Protein 1KDJ (pdb70)

Radius of gyration: 12.79 Å; Cα contacts (8 Å, |Δi|>4): 230; chains: 1; bounding box: 24×37×25 Å

Foldseek 3Di:
DEKEQAEQVGDGAIVVQEEEEEAFDKYKYFYYHADWWFKAWDQDPPDDPVQVVLRRVQGDDLVDTAGVVNGIGIHGGRDADKIKMATVVCVVVVHIGIYGYD

Secondary structure (DSSP, 8-state):
-EEEES-TT----EESSEEEE-TT--EEEEE-SSS-B--EEPPPTT--HHHHHHHHHTS--TT--BBTTB-EEEE---S-EEEEEE-STTGGGT-EEEEEE-

Nearest PDB structures (foldseek):
  1kdj-assembly1_A  TM=1.010E+00  e=2.725E-22  Adiantum capillus-veneris
  2bzc-assembly1_A  TM=1.005E+00  e=6.738E-21  Dryopteris crassirhizoma
  2cj3-assembly2_B  TM=8.350E-01  e=5.207E-10  Nostoc sp. PCC 7120 = FACHB-418
  3bqv-assembly1_A  TM=8.428E-01  e=2.589E-09  Leptolyngbya laminosa
  4r0o-assembly4_D  TM=8.215E-01  e=2.167E-09  Leptolyngbya laminosa

CATH classification: 2.60.40.420

Structure (mmCIF, N/CA/C/O backbone):
data_1KDJ
#
_entry.id   1KDJ
#
_cell.length_a   73.118
_cell.length_b   73.118
_cell.length_c   31.095
_cell.angle_alpha   90.00
_cell.angle_beta   90.00
_cell.angle_gamma   120.00
#
_symmetry.space_group_name_H-M   'P 61'
#
loop_
_entity.id
_entity.type
_entity.pdbx_description
1 polymer PLASTOCYANIN
2 non-polymer 'COPPER (II) ION'
3 water water
#
loop_
_atom_site.group_PDB
_atom_site.id
_atom_site.type_symbol
_atom_site.label_atom_id
_atom_site.label_alt_id
_atom_site.label_comp_id
_atom_site.label_asym_id
_atom_site.label_entity_id
_atom_site.label_seq_id
_atom_site.pdbx_PDB_ins_code
_atom_site.Cartn_x
_atom_site.Cartn_y
_atom_site.Cartn_z
_atom_site.occupancy
_atom_site.B_iso_or_equiv
_atom_site.auth_seq_id
_atom_site.auth_comp_id
_atom_site.auth_asym_id
_atom_site.auth_atom_id
_atom_site.pdbx_PDB_model_num
ATOM 1 N N . ALA A 1 1 ? 40.456 34.340 6.845 1.00 16.28 1 ALA A N 1
ATOM 2 C CA . ALA A 1 1 ? 40.968 35.254 5.847 1.00 13.29 1 ALA A CA 1
ATOM 3 C C . ALA A 1 1 ? 40.165 36.503 6.125 1.00 16.40 1 ALA A C 1
ATOM 4 O O . ALA A 1 1 ? 39.121 36.414 6.769 1.00 15.82 1 ALA A O 1
ATOM 6 N N . LYS A 1 2 ? 40.576 37.680 5.692 1.00 17.94 2 LYS A N 1
ATOM 7 C CA . L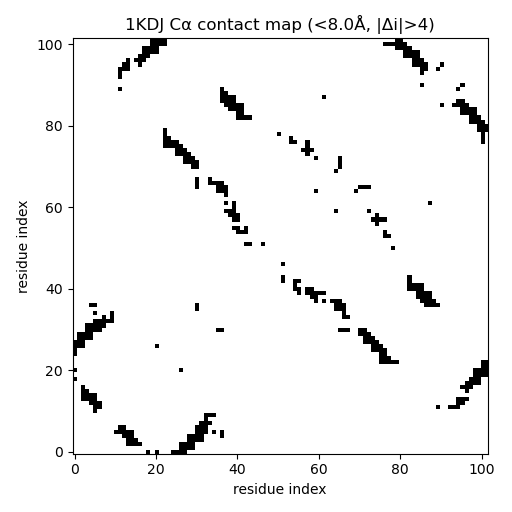YS A 1 2 ? 39.898 38.928 6.023 1.00 17.49 2 LYS A CA 1
ATOM 8 C C . LYS A 1 2 ? 39.696 39.588 4.691 1.00 17.20 2 LYS A C 1
ATOM 9 O O . LYS A 1 2 ? 40.608 39.581 3.850 1.00 17.55 2 LYS A O 1
ATOM 15 N N . VAL A 1 3 ? 38.518 40.158 4.423 1.00 15.88 3 VAL A N 1
ATOM 16 C CA . VAL A 1 3 ? 38.292 40.848 3.154 1.00 15.07 3 VAL A CA 1
ATOM 17 C C . VAL A 1 3 ? 37.698 42.165 3.595 1.00 15.22 3 VAL A C 1
ATOM 18 O O . VAL A 1 3 ? 36.905 42.205 4.540 1.00 15.33 3 VAL A O 1
ATOM 22 N N . GLU A 1 4 ? 38.207 43.242 3.001 1.00 15.75 4 GLU A N 1
ATOM 23 C CA . GLU A 1 4 ? 37.662 44.565 3.238 1.00 14.18 4 GLU A CA 1
ATOM 24 C C . GLU A 1 4 ? 36.634 44.831 2.149 1.00 10.47 4 GLU A C 1
ATOM 25 O O . GLU A 1 4 ? 36.828 44.572 0.956 1.00 11.60 4 GLU A O 1
ATOM 31 N N . VAL A 1 5 ? 35.503 45.377 2.563 1.00 12.77 5 VAL A N 1
ATOM 32 C CA . VAL A 1 5 ? 34.394 45.605 1.661 1.00 12.48 5 VAL A CA 1
ATOM 33 C C . VAL A 1 5 ? 34.301 47.133 1.512 1.00 12.84 5 VAL A C 1
ATOM 34 O O . VAL A 1 5 ? 33.960 47.794 2.500 1.00 13.68 5 VAL A O 1
ATOM 38 N N . GLY A 1 6 ? 34.598 47.630 0.330 1.00 13.17 6 GLY A N 1
ATOM 39 C CA . GLY A 1 6 ? 34.543 49.067 0.072 1.00 15.20 6 GLY A CA 1
ATOM 40 C C . GLY A 1 6 ? 35.781 49.754 0.636 1.00 15.88 6 GLY A C 1
ATOM 41 O O . GLY A 1 6 ? 36.688 49.138 1.223 1.00 15.63 6 GLY A O 1
ATOM 42 N N . ASP A 1 7 ? 35.818 51.070 0.479 1.00 16.25 7 ASP A N 1
ATOM 43 C CA . ASP A 1 7 ? 36.905 51.867 1.046 1.00 17.56 7 ASP A CA 1
ATOM 44 C C . ASP A 1 7 ? 36.364 53.234 1.502 1.00 19.91 7 ASP A C 1
ATOM 45 O O . ASP A 1 7 ? 35.180 53.539 1.328 1.00 17.18 7 ASP A O 1
ATOM 50 N N . GLU A 1 8 ? 37.224 54.094 2.043 1.00 21.74 8 GLU A N 1
ATOM 51 C CA . GLU A 1 8 ? 36.879 55.437 2.484 1.00 25.57 8 GLU A CA 1
ATOM 52 C C . GLU 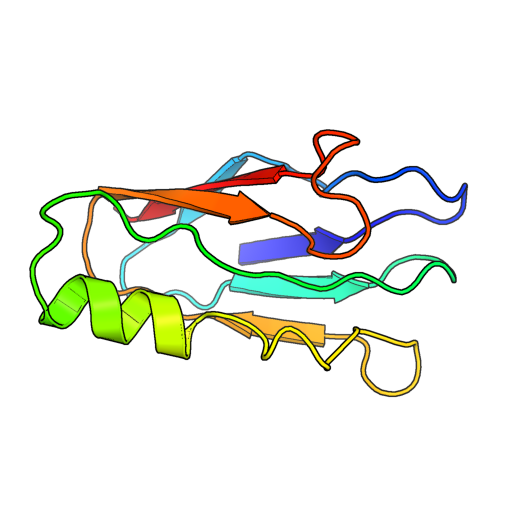A 1 8 ? 36.478 56.364 1.355 1.00 25.32 8 GLU A C 1
ATOM 53 O O . GLU A 1 8 ? 35.744 57.317 1.602 1.00 29.32 8 GLU A O 1
ATOM 59 N N . VAL A 1 9 ? 36.935 56.133 0.140 1.00 24.17 9 VAL A N 1
ATOM 60 C CA . VAL A 1 9 ? 36.624 56.933 -1.021 1.00 25.60 9 VAL A CA 1
ATOM 61 C C . VAL A 1 9 ? 35.304 56.511 -1.670 1.00 26.73 9 VAL A C 1
ATOM 62 O O . VAL A 1 9 ? 34.872 57.161 -2.613 1.00 29.65 9 VAL A O 1
ATOM 66 N N . GLY A 1 10 ? 34.593 55.448 -1.278 1.00 25.24 10 GLY A N 1
ATOM 67 C CA . GLY A 1 10 ? 33.328 55.073 -1.934 1.00 23.30 10 GLY A CA 1
ATOM 68 C C . GLY A 1 10 ? 33.405 54.259 -3.233 1.00 21.78 10 GLY A C 1
ATOM 69 O O . GLY A 1 10 ? 32.475 54.229 -4.055 1.00 21.24 10 GLY A O 1
ATOM 70 N N . ASN A 1 11 ? 34.529 53.581 -3.489 1.00 19.64 11 ASN A N 1
ATOM 71 C CA . ASN A 1 11 ? 34.649 52.703 -4.644 1.00 18.20 11 ASN A CA 1
ATOM 72 C C . ASN A 1 11 ? 33.869 51.414 -4.405 1.00 14.50 11 ASN A C 1
ATOM 73 O O . ASN A 1 11 ? 33.754 50.968 -3.270 1.00 15.05 11 ASN A O 1
ATOM 78 N N . PHE A 1 12 ? 33.344 50.786 -5.425 1.00 14.36 12 PHE A N 1
ATOM 79 C CA . PHE A 1 12 ? 32.554 49.577 -5.236 1.00 14.08 12 PHE A CA 1
ATOM 80 C C . PHE A 1 12 ? 33.484 48.368 -5.499 1.00 13.08 12 PHE A C 1
ATOM 81 O O . PHE A 1 12 ? 33.457 47.742 -6.573 1.00 13.19 12 PHE A O 1
ATOM 89 N N . LYS A 1 13 ? 34.309 48.028 -4.514 1.00 14.39 13 LYS A N 1
ATOM 90 C CA . LYS A 1 13 ? 35.318 46.992 -4.686 1.00 14.15 13 LYS A CA 1
ATOM 91 C C . LYS A 1 13 ? 35.492 46.224 -3.407 1.00 10.94 13 LYS A C 1
ATOM 92 O O . LYS A 1 13 ? 35.363 46.725 -2.290 1.00 10.49 13 LYS A O 1
ATOM 98 N N . PHE A 1 14 ? 35.852 44.953 -3.589 1.00 12.17 14 PHE A N 1
ATOM 99 C CA . PHE A 1 14 ? 36.281 44.107 -2.481 1.00 11.35 14 PHE A CA 1
ATOM 100 C C . PHE A 1 14 ? 37.834 44.149 -2.512 1.00 8.11 14 PHE A C 1
ATOM 101 O O . PHE A 1 14 ? 38.429 44.144 -3.586 1.00 10.31 14 PHE A O 1
ATOM 109 N N . TYR A 1 15 ? 38.429 44.166 -1.344 1.00 10.01 15 TYR A N 1
ATOM 110 C CA . TYR A 1 15 ? 39.869 44.243 -1.154 1.00 11.18 15 TYR A CA 1
ATOM 111 C C . TYR A 1 15 ? 40.373 43.107 -0.266 1.00 7.83 15 TYR A C 1
ATOM 112 O O . TYR A 1 15 ? 40.179 43.182 0.958 1.00 9.10 15 TYR A O 1
ATOM 121 N N . PRO A 1 16 ? 41.055 42.049 -0.754 1.00 8.67 16 PRO A N 1
ATOM 122 C CA . PRO A 1 16 ? 41.263 41.732 -2.153 1.00 10.37 16 PRO A CA 1
ATOM 123 C C . PRO A 1 16 ? 40.018 41.142 -2.809 1.00 11.54 16 PRO A C 1
ATOM 124 O O . PRO A 1 16 ? 39.091 40.748 -2.097 1.00 14.78 16 PRO A O 1
ATOM 128 N N . ASP A 1 17 ? 39.976 41.023 -4.131 1.00 15.05 17 ASP A N 1
ATOM 129 C CA . ASP A 1 17 ? 38.785 40.443 -4.761 1.00 17.41 17 ASP A CA 1
ATOM 130 C C . ASP A 1 17 ? 38.955 38.974 -5.149 1.00 16.75 17 ASP A C 1
ATOM 131 O O . ASP A 1 17 ? 38.145 38.468 -5.913 1.00 15.50 17 ASP A O 1
ATOM 136 N N . SER A 1 18 ? 40.052 38.336 -4.720 1.00 17.02 18 SER A N 1
ATOM 137 C CA . SER A 1 18 ? 40.331 36.907 -4.936 1.00 18.84 18 SER A CA 1
ATOM 138 C C . SER A 1 18 ? 41.013 36.441 -3.674 1.00 18.79 18 SER A C 1
ATOM 139 O O . SER A 1 18 ? 41.996 37.076 -3.256 1.00 18.44 18 SER A O 1
ATOM 142 N N . ILE A 1 19 ? 40.467 35.431 -2.988 1.00 16.77 19 ILE A N 1
ATOM 143 C CA . ILE A 1 19 ? 40.986 34.981 -1.710 1.00 18.48 19 ILE A CA 1
ATOM 144 C C . ILE A 1 19 ? 41.032 33.467 -1.828 1.00 19.50 19 ILE A C 1
ATOM 145 O O . ILE A 1 19 ? 40.177 32.906 -2.522 1.00 18.43 19 ILE A O 1
ATOM 150 N N . THR A 1 20 ? 42.032 32.820 -1.231 1.00 18.04 20 THR A N 1
ATOM 151 C CA . THR A 1 20 ? 42.110 31.373 -1.217 1.00 18.49 20 THR A CA 1
ATOM 152 C C . THR A 1 20 ? 42.131 30.983 0.234 1.00 17.21 20 THR A C 1
ATOM 153 O O . THR A 1 20 ? 42.879 31.581 1.014 1.00 18.95 20 THR A O 1
ATOM 157 N N . VAL A 1 21 ? 41.319 30.012 0.654 1.00 15.97 21 VAL A N 1
ATOM 158 C CA . VAL A 1 21 ? 41.226 29.639 2.053 1.00 15.91 21 VAL A CA 1
ATOM 159 C C . VAL A 1 21 ? 41.223 28.130 2.106 1.00 17.23 21 VAL A C 1
ATOM 160 O O . VAL A 1 21 ? 41.040 27.473 1.085 1.00 16.74 21 VAL A O 1
ATOM 164 N N . SER A 1 22 ? 41.463 27.637 3.305 1.00 21.28 22 SER A N 1
ATOM 165 C CA . SER A 1 22 ? 41.374 26.220 3.641 1.00 24.55 22 SER A CA 1
ATOM 166 C C . SER A 1 22 ? 39.916 25.862 3.971 1.00 24.82 22 SER A C 1
ATOM 167 O O . SER A 1 22 ? 39.149 26.717 4.446 1.00 24.75 22 SER A O 1
ATOM 170 N N . ALA A 1 23 ? 39.481 24.626 3.721 1.00 24.68 23 ALA A N 1
ATOM 171 C CA . ALA A 1 23 ? 38.153 24.166 4.132 1.00 24.42 23 ALA A CA 1
ATOM 172 C C . ALA A 1 23 ? 37.752 24.533 5.557 1.00 23.18 23 ALA A C 1
ATOM 17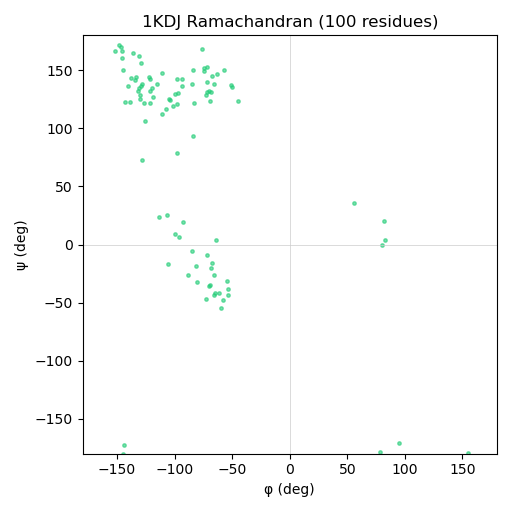3 O O . ALA A 1 23 ? 38.488 24.299 6.514 1.00 23.14 23 ALA A O 1
ATOM 175 N N . GLY A 1 24 ? 36.620 25.225 5.734 1.00 25.45 24 GLY A N 1
ATOM 176 C CA . GLY A 1 24 ? 36.174 25.572 7.084 1.00 24.68 24 GLY A CA 1
ATOM 177 C C . GLY A 1 24 ? 36.890 26.793 7.686 1.00 25.29 24 GLY A C 1
ATOM 178 O O . GLY A 1 24 ? 36.586 27.188 8.819 1.00 24.80 24 GLY A O 1
ATOM 179 N N . GLU A 1 25 ? 37.839 27.436 6.977 1.00 24.90 25 GLU A N 1
ATOM 180 C CA . GLU A 1 25 ? 38.431 28.677 7.481 1.00 23.83 25 GLU A CA 1
ATOM 181 C C . GLU A 1 25 ? 37.376 29.778 7.328 1.00 21.17 25 GLU A C 1
ATOM 182 O O . GLU A 1 25 ? 36.770 29.923 6.277 1.00 21.98 25 GLU A O 1
ATOM 188 N N . ALA A 1 26 ? 37.073 30.535 8.353 1.00 21.15 26 ALA A N 1
ATOM 189 C CA . ALA A 1 26 ? 36.176 31.668 8.221 1.00 21.08 26 ALA A CA 1
ATOM 190 C C . ALA A 1 26 ? 36.747 32.806 7.331 1.00 21.41 26 ALA A C 1
ATOM 191 O O . ALA A 1 26 ? 37.957 33.120 7.266 1.00 20.36 26 ALA A O 1
ATOM 193 N N . VAL A 1 27 ? 35.900 33.377 6.484 1.00 20.93 27 VAL A N 1
ATOM 194 C CA . VAL A 1 27 ? 36.249 34.556 5.714 1.00 21.49 27 VAL A CA 1
ATOM 195 C C . VAL A 1 27 ? 35.443 35.661 6.400 1.00 21.57 27 VAL A C 1
ATOM 196 O O . VAL A 1 27 ? 34.216 35.562 6.495 1.00 21.35 27 VAL A O 1
ATOM 200 N N . GLU A 1 28 ? 36.116 36.651 6.990 1.00 20.16 28 GLU A N 1
ATOM 201 C CA . GLU A 1 28 ? 35.441 37.740 7.662 1.00 21.00 28 GLU A CA 1
ATOM 202 C C . GLU A 1 28 ? 35.464 38.928 6.715 1.00 19.31 28 GLU A C 1
ATOM 203 O O . GLU A 1 28 ? 36.534 39.367 6.282 1.00 18.83 28 GLU A O 1
ATOM 209 N N . PHE A 1 29 ? 34.297 39.411 6.317 1.00 17.55 29 PHE A N 1
ATOM 210 C CA . PHE A 1 29 ? 34.158 40.572 5.448 1.00 16.57 29 PHE A CA 1
ATOM 211 C C . PHE A 1 29 ? 33.902 41.751 6.382 1.00 16.73 29 PHE A C 1
ATOM 212 O O . PHE A 1 29 ? 33.102 41.644 7.305 1.00 15.12 29 PHE A O 1
ATOM 220 N N . THR A 1 30 ? 34.627 42.858 6.248 1.00 18.19 30 THR A N 1
ATOM 221 C CA . THR A 1 30 ? 34.494 44.003 7.133 1.00 19.54 30 THR A CA 1
ATOM 222 C C . THR A 1 30 ? 34.331 45.232 6.272 1.00 17.61 30 THR A C 1
ATOM 223 O O . THR A 1 30 ? 35.065 45.461 5.307 1.00 16.66 30 THR A O 1
ATOM 227 N N . LEU A 1 31 ? 33.294 45.990 6.596 1.00 18.31 31 LEU A N 1
ATOM 228 C CA . LEU A 1 31 ? 32.960 47.202 5.874 1.00 17.82 31 LEU A CA 1
ATOM 229 C C . LEU A 1 31 ? 34.004 48.298 6.137 1.00 18.22 31 LEU A C 1
ATOM 230 O O . LEU A 1 31 ? 34.366 48.530 7.293 1.00 20.16 31 LEU A O 1
ATOM 235 N N . VAL A 1 32 ? 34.489 48.952 5.093 1.00 18.35 32 VAL A N 1
ATOM 236 C CA . VAL A 1 32 ? 35.326 50.131 5.266 1.00 19.49 32 VAL A CA 1
ATOM 237 C C . VAL A 1 32 ? 34.563 51.281 4.574 1.00 19.28 32 VA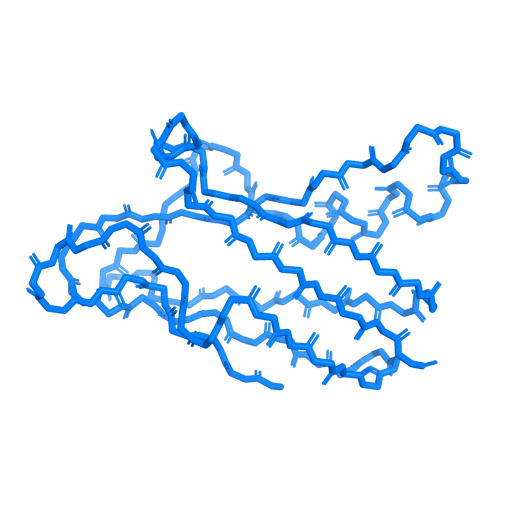L A C 1
ATOM 238 O O . VAL A 1 32 ? 34.086 51.134 3.445 1.00 17.02 32 VAL A O 1
ATOM 242 N N . GLY A 1 33 ? 34.463 52.455 5.200 1.00 21.05 33 GLY A N 1
ATOM 243 C CA . GLY A 1 33 ? 33.804 53.580 4.571 1.00 22.79 33 GLY A CA 1
ATOM 244 C C . GLY A 1 33 ? 32.344 53.675 4.993 1.00 23.90 33 GLY A C 1
ATOM 245 O O . GLY A 1 33 ? 31.900 53.008 5.928 1.00 24.74 33 GLY A O 1
ATOM 246 N N . GLU A 1 34 ? 31.615 54.553 4.316 1.00 25.56 34 GLU A N 1
ATOM 247 C CA . GLU A 1 34 ? 30.229 54.762 4.643 1.00 27.72 34 GLU A CA 1
ATOM 248 C C . GLU A 1 34 ? 29.215 54.182 3.675 1.00 26.37 34 GLU A C 1
ATOM 249 O O . GLU A 1 34 ? 28.040 54.095 4.034 1.00 29.62 34 GLU A O 1
ATOM 255 N N . THR A 1 35 ? 29.578 53.812 2.449 1.00 23.15 35 THR A N 1
ATOM 256 C CA . THR A 1 35 ? 28.646 53.159 1.549 1.00 20.71 35 THR A CA 1
ATOM 257 C C . THR A 1 35 ? 28.342 51.732 2.092 1.00 21.41 35 THR A C 1
ATOM 258 O O . THR A 1 35 ? 29.285 50.972 2.349 1.00 20.41 35 THR A O 1
ATOM 262 N N . GLY A 1 36 ? 27.076 51.361 2.336 1.00 18.34 36 GLY A N 1
ATOM 263 C CA . GLY A 1 36 ? 26.700 50.031 2.780 1.00 15.81 36 GLY A CA 1
ATOM 264 C C . GLY A 1 36 ? 26.871 49.090 1.614 1.00 11.70 36 GLY A C 1
ATOM 265 O O . GLY A 1 36 ? 26.825 49.407 0.411 1.00 12.11 36 GLY A O 1
ATOM 266 N N . HIS A 1 37 ? 27.126 47.825 1.932 1.00 13.01 37 HIS A N 1
ATOM 267 C CA . HIS A 1 37 ? 27.387 46.803 0.915 1.00 12.42 37 HIS A CA 1
ATOM 268 C C . HIS A 1 37 ? 26.939 45.479 1.496 1.00 10.03 37 HIS A C 1
ATOM 269 O O . HIS A 1 37 ? 26.745 45.392 2.703 1.00 10.63 37 HIS A O 1
ATOM 276 N N . ASN A 1 38 ? 26.820 44.438 0.697 1.00 13.36 38 ASN A N 1
ATOM 277 C CA . ASN A 1 38 ? 26.634 43.123 1.329 1.00 14.01 38 ASN A CA 1
ATOM 278 C C . ASN A 1 38 ? 27.372 4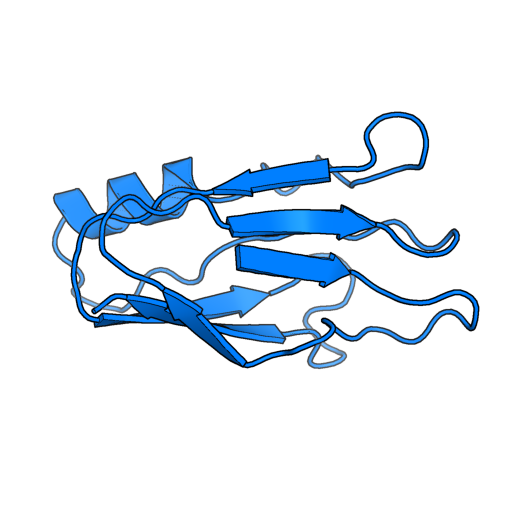2.058 0.510 1.00 13.09 38 ASN A C 1
ATOM 279 O O . ASN A 1 38 ? 28.083 42.392 -0.450 1.00 13.13 38 ASN A O 1
ATOM 284 N N . ILE A 1 39 ? 27.198 40.775 0.850 1.00 13.47 39 ILE A N 1
ATOM 285 C CA . ILE A 1 39 ? 27.919 39.697 0.173 1.00 13.64 39 ILE A CA 1
ATOM 286 C C . ILE A 1 39 ? 26.921 38.565 -0.026 1.00 11.45 39 ILE A C 1
ATOM 287 O O . ILE A 1 39 ? 26.404 38.067 0.973 1.00 12.04 39 ILE A O 1
ATOM 292 N N . VAL A 1 40 ? 26.746 38.190 -1.264 1.00 12.24 40 VAL A N 1
ATOM 293 C CA . VAL A 1 40 ? 25.881 37.093 -1.657 1.00 15.47 40 VAL A CA 1
ATOM 294 C C . VAL A 1 40 ? 26.675 36.226 -2.613 1.00 14.27 40 VAL A C 1
ATOM 295 O O . VAL A 1 40 ? 27.240 36.718 -3.591 1.00 14.93 40 VAL A O 1
ATOM 299 N N . PHE A 1 41 ? 26.653 34.902 -2.373 1.00 16.57 41 PHE A N 1
ATOM 300 C CA . PHE A 1 41 ? 27.329 33.953 -3.242 1.00 14.86 41 PHE A CA 1
ATOM 301 C C . PHE A 1 41 ? 26.484 33.547 -4.411 1.00 16.60 41 PHE A C 1
ATOM 302 O O . PHE A 1 41 ? 25.288 33.356 -4.246 1.00 18.17 41 PHE A O 1
ATOM 310 N N . ASP A 1 42 ? 27.061 33.450 -5.592 1.00 18.11 42 ASP A N 1
ATOM 311 C CA . ASP A 1 42 ? 26.429 32.870 -6.760 1.00 22.81 42 ASP A CA 1
ATOM 312 C C . ASP A 1 42 ? 26.345 31.356 -6.575 1.00 24.27 42 ASP A C 1
ATOM 313 O O . ASP A 1 42 ? 27.300 30.742 -6.088 1.00 23.20 42 ASP A O 1
ATOM 318 N N . ILE A 1 43 ? 25.266 30.687 -6.959 1.00 25.19 43 ILE A N 1
ATOM 319 C CA . ILE A 1 43 ? 25.191 29.231 -6.797 1.00 27.05 43 ILE A CA 1
ATOM 320 C C . ILE A 1 43 ? 25.561 28.671 -8.159 1.00 27.80 43 ILE A C 1
ATOM 321 O O . ILE A 1 43 ? 24.882 29.032 -9.117 1.00 27.53 43 ILE A O 1
ATOM 326 N N . PRO A 1 44 ? 26.602 27.848 -8.358 1.00 29.24 44 PRO A N 1
ATOM 327 C CA . PRO A 1 44 ? 26.963 27.328 -9.663 1.00 31.65 44 PRO A CA 1
ATOM 328 C C . PRO A 1 44 ? 25.831 26.452 -10.205 1.00 34.09 44 PRO A C 1
ATOM 329 O O . PRO A 1 44 ? 25.088 25.778 -9.473 1.00 33.60 44 PRO A O 1
ATOM 333 N N . ALA A 1 45 ? 25.665 26.476 -11.521 1.00 36.99 45 ALA A N 1
ATOM 334 C CA . ALA A 1 45 ? 24.598 25.693 -12.117 1.00 39.50 45 ALA A CA 1
ATOM 335 C C . ALA A 1 45 ? 25.027 24.231 -12.020 1.00 39.65 45 ALA A C 1
ATOM 336 O O . ALA A 1 45 ? 26.182 23.823 -12.226 1.00 40.09 45 ALA A O 1
ATOM 338 N N . GLY A 1 46 ? 24.068 23.470 -11.524 1.00 39.09 46 GLY A N 1
ATOM 339 C CA . GLY A 1 46 ? 24.264 22.037 -11.384 1.00 38.15 46 GLY A CA 1
ATOM 340 C C . GLY A 1 46 ? 25.009 21.673 -10.116 1.00 36.88 46 GLY A C 1
ATOM 341 O O . GLY A 1 46 ? 25.333 20.499 -9.923 1.00 37.32 46 GLY A O 1
ATOM 342 N N . ALA A 1 47 ? 25.311 22.665 -9.266 1.00 34.86 47 ALA A N 1
ATOM 343 C CA . ALA A 1 47 ? 25.884 22.424 -7.963 1.00 31.88 47 ALA A CA 1
ATOM 344 C C . ALA A 1 47 ? 25.035 21.384 -7.238 1.00 31.06 47 ALA A C 1
ATOM 345 O O . ALA A 1 47 ? 23.805 21.443 -7.332 1.00 31.46 47 ALA A O 1
ATOM 347 N N . PRO A 1 48 ? 25.586 20.392 -6.537 1.00 30.12 48 PRO A N 1
ATOM 348 C CA . PRO A 1 48 ? 24.849 19.598 -5.587 1.00 29.15 48 PRO A CA 1
ATOM 349 C C . PRO A 1 48 ? 24.212 20.460 -4.520 1.00 28.76 48 PRO A C 1
ATOM 350 O O . PRO A 1 48 ? 24.730 21.497 -4.081 1.00 28.35 48 PRO A O 1
ATOM 354 N N . GLY A 1 49 ? 23.098 19.921 -4.053 1.00 27.18 49 GLY A N 1
ATOM 355 C CA . GLY A 1 49 ? 22.306 20.495 -3.003 1.00 24.95 49 GLY A CA 1
ATOM 356 C C . GLY A 1 49 ? 23.116 20.762 -1.764 1.00 23.52 49 GLY A C 1
ATOM 357 O O . GLY A 1 49 ? 22.805 21.748 -1.100 1.00 24.42 49 GLY A O 1
ATOM 358 N N . THR A 1 50 ? 24.163 20.012 -1.391 1.00 23.00 50 THR A N 1
ATOM 359 C CA . THR A 1 50 ? 24.910 20.342 -0.169 1.00 22.95 50 THR A CA 1
ATOM 360 C C . THR A 1 50 ? 25.720 21.644 -0.340 1.00 20.63 50 THR A C 1
ATOM 361 O O . THR A 1 50 ? 25.807 22.466 0.573 1.00 20.46 50 THR A O 1
ATOM 365 N N . VAL A 1 51 ? 26.238 21.857 -1.553 1.00 21.26 51 VAL A N 1
ATOM 366 C CA . VAL A 1 51 ? 27.016 23.048 -1.894 1.00 21.32 51 VAL A CA 1
ATOM 367 C C . VAL A 1 51 ? 26.059 24.235 -1.996 1.00 20.85 51 VAL A C 1
ATOM 368 O O . VAL A 1 51 ? 26.363 25.281 -1.406 1.00 18.65 51 VAL A O 1
ATOM 372 N N . ALA A 1 52 ? 24.915 24.072 -2.700 1.00 19.77 52 ALA A N 1
ATOM 373 C CA . ALA A 1 52 ? 23.901 25.112 -2.777 1.00 19.32 52 ALA A CA 1
ATOM 374 C C . ALA A 1 52 ? 23.493 25.553 -1.387 1.00 19.64 52 ALA A C 1
ATOM 375 O 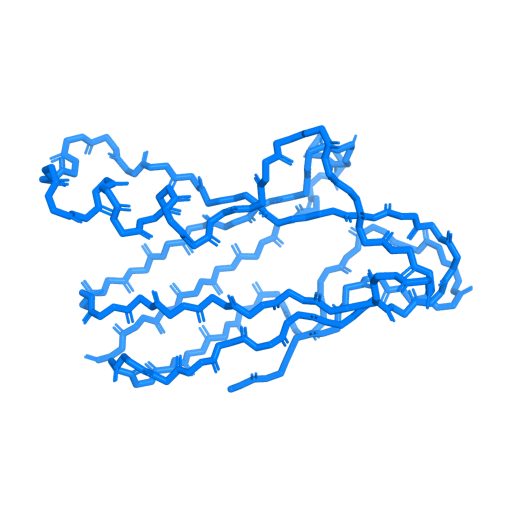O . ALA A 1 52 ? 23.432 26.766 -1.119 1.00 19.41 52 ALA A O 1
ATOM 377 N N . SER A 1 53 ? 23.291 24.618 -0.439 1.00 18.54 53 SER A N 1
ATOM 378 C CA . SER A 1 53 ? 22.930 25.023 0.902 1.00 18.57 53 SER A CA 1
ATOM 379 C C . SER A 1 53 ? 24.053 25.713 1.629 1.00 18.43 53 SER A C 1
ATOM 380 O O . SER A 1 53 ? 23.800 26.652 2.388 1.00 16.88 53 SER A O 1
ATOM 383 N N . GLU A 1 54 ? 25.301 25.301 1.403 1.00 17.42 54 GLU A N 1
ATOM 384 C CA . GLU A 1 54 ? 26.407 25.959 2.085 1.00 16.99 54 GLU A CA 1
ATOM 385 C C . GLU A 1 54 ? 26.557 27.396 1.650 1.00 12.57 54 GLU A C 1
ATOM 386 O O . GLU A 1 54 ? 26.796 28.257 2.479 1.00 14.54 54 GLU A O 1
ATOM 392 N N . LEU A 1 55 ? 26.456 27.603 0.348 1.00 12.62 55 LEU A N 1
ATOM 393 C CA . LEU A 1 55 ? 26.600 28.915 -0.256 1.00 13.04 55 LEU A CA 1
ATOM 394 C C . LEU A 1 55 ? 25.471 29.846 0.188 1.00 16.52 55 LEU A C 1
ATOM 395 O O . LEU A 1 55 ? 25.732 31.013 0.552 1.00 14.30 55 LEU A O 1
ATOM 400 N N . LYS A 1 56 ? 24.216 29.347 0.257 1.00 16.41 56 LYS A N 1
ATOM 401 C CA . LYS A 1 56 ? 23.108 30.157 0.794 1.00 17.89 56 LYS A CA 1
ATOM 402 C C . LYS A 1 56 ? 23.372 30.531 2.245 1.00 17.96 56 LYS A C 1
ATOM 403 O O . LYS A 1 56 ? 23.183 31.690 2.629 1.00 19.30 56 LYS A O 1
ATOM 409 N N . ALA A 1 57 ? 23.880 29.609 3.071 1.00 16.17 57 ALA A N 1
ATOM 410 C CA . ALA A 1 57 ? 24.196 29.904 4.454 1.00 15.52 57 ALA A CA 1
ATOM 411 C C . ALA A 1 57 ? 25.369 30.872 4.597 1.00 15.32 57 ALA A C 1
ATOM 412 O O . ALA A 1 57 ? 25.555 31.505 5.623 1.00 16.83 57 ALA A O 1
ATOM 414 N N . ALA A 1 58 ? 26.162 30.976 3.557 1.00 16.71 58 ALA A N 1
ATOM 415 C CA . ALA A 1 58 ? 27.326 31.839 3.577 1.00 18.61 58 ALA A CA 1
ATOM 416 C C . ALA A 1 58 ? 26.971 33.180 2.933 1.00 20.20 58 ALA A C 1
ATOM 417 O O . ALA A 1 58 ? 27.867 33.996 2.687 1.00 18.49 58 ALA A O 1
ATOM 419 N N . SER A 1 59 ? 25.695 33.419 2.593 1.00 19.45 59 SER A N 1
ATOM 420 C CA . SER A 1 59 ? 25.313 34.648 1.950 1.00 17.76 59 SER A CA 1
ATOM 421 C C . SER A 1 59 ? 24.492 35.493 2.880 1.00 19.32 59 SER A C 1
ATOM 422 O O . SER A 1 59 ? 23.819 35.024 3.797 1.00 18.07 59 SER A O 1
ATOM 425 N N . MET A 1 60 ? 24.647 36.806 2.728 1.00 21.38 60 MET A N 1
ATOM 426 C CA . MET A 1 60 ? 23.789 37.745 3.437 1.00 23.77 60 MET A CA 1
ATOM 427 C C . MET A 1 60 ? 22.436 37.723 2.749 1.00 25.55 60 MET A C 1
ATOM 428 O O . MET A 1 60 ? 22.263 37.478 1.556 1.00 25.71 60 MET A O 1
ATOM 433 N N . ASP A 1 61 ? 21.450 38.021 3.559 1.00 30.56 61 ASP A N 1
ATOM 434 C CA . ASP A 1 61 ? 20.090 38.097 3.091 1.00 36.48 61 ASP A CA 1
ATOM 435 C C . ASP A 1 61 ? 20.087 39.320 2.181 1.00 37.56 61 ASP A C 1
ATOM 436 O O . ASP A 1 61 ? 20.604 40.345 2.630 1.00 37.19 61 ASP A O 1
ATOM 441 N N . GLU A 1 62 ? 19.585 39.377 0.951 1.00 38.59 62 GLU A N 1
ATOM 442 C CA . GLU A 1 62 ? 19.700 40.622 0.194 1.00 40.22 62 GLU A CA 1
ATOM 443 C C . GLU A 1 62 ? 18.941 41.818 0.785 1.00 39.53 62 GLU A C 1
ATOM 444 O O . GLU A 1 62 ? 18.933 42.895 0.202 1.00 40.41 62 GLU A O 1
ATOM 450 N N . ASN A 1 63 ? 18.301 41.732 1.955 1.00 38.19 63 ASN A N 1
ATOM 451 C CA . ASN A 1 63 ? 17.647 42.869 2.610 1.00 36.62 63 ASN A CA 1
ATOM 452 C C . ASN A 1 63 ? 18.512 43.278 3.812 1.00 35.07 63 ASN A C 1
ATOM 453 O O . ASN A 1 63 ? 18.088 43.857 4.816 1.00 33.98 63 ASN A O 1
ATOM 458 N N . ASP A 1 64 ? 19.794 42.959 3.717 1.00 32.95 64 ASP A N 1
ATOM 459 C CA . ASP A 1 64 ? 20.755 43.152 4.783 1.00 30.75 64 ASP A CA 1
ATOM 460 C C . ASP A 1 64 ? 21.920 43.912 4.152 1.00 27.10 64 ASP A C 1
ATOM 461 O O . ASP A 1 64 ? 22.310 43.651 3.008 1.00 26.26 64 ASP A O 1
ATOM 466 N N . LEU A 1 65 ? 22.464 44.888 4.854 1.00 24.21 65 LEU A N 1
ATOM 467 C CA . LEU A 1 65 ? 23.616 45.624 4.370 1.00 22.04 65 LEU A CA 1
ATOM 468 C C . LEU A 1 65 ? 24.477 45.772 5.578 1.00 21.48 65 LEU A C 1
ATOM 469 O O . LEU A 1 65 ? 23.986 45.850 6.699 1.00 21.99 65 LEU A O 1
ATOM 474 N N . LEU A 1 66 ? 25.786 45.691 5.357 1.00 22.64 66 LEU A N 1
ATOM 475 C CA . LEU A 1 66 ? 26.749 46.010 6.398 1.00 24.87 66 LEU A CA 1
ATOM 476 C C . LEU A 1 66 ? 26.634 47.532 6.659 1.00 26.02 66 LEU A C 1
ATOM 477 O O . LEU A 1 66 ? 26.349 48.330 5.754 1.00 25.71 66 LEU A O 1
ATOM 482 N N . SER A 1 67 ? 26.795 47.995 7.872 1.00 29.13 67 SER A N 1
ATOM 483 C CA . SER A 1 67 ? 26.670 49.410 8.199 1.00 33.55 67 SER A CA 1
ATOM 484 C C . SER A 1 67 ? 27.676 49.596 9.319 1.00 37.32 67 SER A C 1
ATOM 485 O O . SER A 1 67 ? 28.141 48.577 9.838 1.00 37.86 67 SER A O 1
ATOM 488 N N . GLU A 1 68 ? 28.070 50.766 9.834 1.00 41.44 68 GLU A N 1
ATOM 489 C CA . GLU A 1 68 ? 29.072 50.720 10.890 1.00 45.80 68 GLU A CA 1
ATOM 490 C C . GLU A 1 68 ? 28.467 50.182 12.174 1.00 46.27 68 GLU A C 1
ATOM 491 O O . GLU A 1 68 ? 29.181 49.813 13.094 1.00 47.78 68 GLU A O 1
ATOM 497 N N . ASP A 1 69 ? 27.151 50.032 12.187 1.00 46.77 69 ASP A N 1
ATOM 498 C CA . ASP A 1 69 ? 26.451 49.419 13.294 1.00 48.18 69 ASP A CA 1
ATOM 499 C C . ASP A 1 69 ? 26.550 47.888 13.173 1.00 47.20 69 ASP A C 1
ATOM 500 O O . ASP A 1 69 ? 26.553 47.163 14.166 1.00 48.37 69 ASP A O 1
ATOM 505 N N . GLU A 1 70 ? 26.591 47.338 11.953 1.00 45.14 70 GLU A N 1
ATOM 506 C CA . GLU A 1 70 ? 26.679 45.898 11.673 1.00 41.87 70 GLU A CA 1
ATOM 507 C C . GLU A 1 70 ? 27.869 45.814 10.705 1.00 37.93 70 GLU A C 1
ATOM 508 O O . GLU A 1 70 ? 27.668 45.695 9.492 1.00 36.24 70 GLU A O 1
ATOM 514 N N . PRO A 1 71 ? 29.120 45.990 11.142 1.00 35.16 71 PRO A N 1
ATOM 515 C CA . PRO A 1 71 ? 30.256 46.178 10.240 1.00 33.24 71 PRO A CA 1
ATOM 516 C C . PRO A 1 71 ? 30.841 44.905 9.640 1.00 30.46 71 PRO A C 1
ATOM 517 O O . PRO A 1 71 ? 31.552 45.018 8.642 1.00 29.25 71 PRO A O 1
ATOM 521 N N . SER A 1 72 ? 30.608 43.709 10.183 1.00 28.37 72 SER A N 1
ATOM 522 C CA . SER A 1 72 ? 31.173 42.531 9.582 1.00 27.20 72 SER A CA 1
ATOM 523 C C . SER A 1 72 ? 30.195 41.377 9.363 1.00 26.41 72 SER A C 1
ATOM 524 O O . SER A 1 72 ? 29.085 41.365 9.913 1.00 26.80 72 SER A O 1
ATOM 527 N N . PHE A 1 73 ? 30.597 40.445 8.485 1.00 23.55 73 PHE A N 1
ATOM 528 C CA . PHE A 1 73 ? 29.864 39.234 8.140 1.00 20.62 73 PHE A CA 1
ATOM 529 C C . PHE A 1 73 ? 30.897 38.123 8.004 1.00 21.10 73 PHE A C 1
ATOM 530 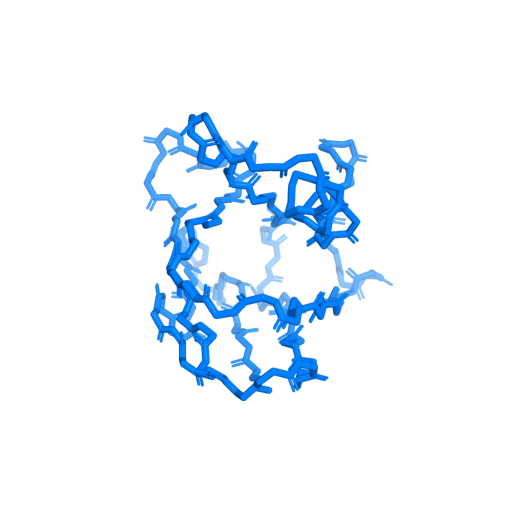O O . PHE A 1 73 ? 31.895 38.303 7.313 1.00 19.29 73 PHE A O 1
ATOM 538 N N . LYS A 1 74 ? 30.629 36.942 8.550 1.00 22.00 74 LYS A N 1
ATOM 539 C CA . LYS A 1 74 ? 31.568 35.822 8.530 1.00 23.78 74 LYS A CA 1
ATOM 540 C C . LYS A 1 74 ? 30.942 34.647 7.773 1.00 23.70 74 LYS A C 1
ATOM 541 O O . LYS A 1 74 ? 29.786 34.288 8.068 1.00 23.75 74 LYS A O 1
ATOM 547 N N . ALA A 1 75 ? 31.643 34.116 6.774 1.00 21.09 75 ALA A N 1
ATOM 548 C CA . ALA A 1 75 ? 31.164 33.013 5.951 1.00 20.59 75 ALA A CA 1
ATOM 549 C C . ALA A 1 75 ? 32.145 31.820 6.054 1.00 21.10 75 ALA A C 1
ATOM 550 O O . ALA A 1 75 ? 33.365 32.043 6.155 1.00 18.56 75 ALA A O 1
ATOM 552 N N . LYS A 1 76 ? 31.665 30.562 6.071 1.00 20.39 76 LYS A N 1
ATOM 553 C CA . LYS A 1 76 ? 32.500 29.350 6.097 1.00 19.16 76 LYS A CA 1
ATOM 554 C C . LYS A 1 76 ? 31.991 28.437 4.994 1.00 19.17 76 LYS A C 1
ATOM 555 O O . LYS A 1 76 ? 30.779 28.193 4.903 1.00 18.72 76 LYS A O 1
ATOM 561 N N . VAL A 1 77 ? 32.851 28.003 4.084 1.00 16.50 77 VAL A N 1
ATOM 562 C CA . VAL A 1 77 ? 32.518 27.081 3.020 1.00 17.62 77 VAL A CA 1
ATOM 563 C C . VAL A 1 77 ? 33.563 25.933 3.135 1.00 21.14 77 VAL A C 1
ATOM 564 O O . VAL A 1 77 ? 34.802 26.107 3.252 1.00 19.90 77 VAL A O 1
ATOM 568 N N . SER A 1 78 ? 33.008 24.734 3.313 1.00 21.73 78 SER A N 1
ATOM 569 C CA . SER A 1 78 ? 33.787 23.503 3.427 1.00 23.33 78 SER A CA 1
ATOM 570 C C . SER A 1 78 ? 34.106 22.804 2.108 1.00 21.80 78 SER A C 1
ATOM 571 O O . SER A 1 78 ? 35.120 22.106 2.065 1.00 25.25 78 SER A O 1
ATOM 574 N N . THR A 1 79 ? 33.342 22.928 1.024 1.00 19.67 79 THR A N 1
ATOM 575 C CA . THR A 1 79 ? 33.566 22.182 -0.196 1.00 19.64 79 THR A CA 1
ATOM 576 C C . THR A 1 79 ? 34.620 22.807 -1.098 1.00 20.97 79 THR A C 1
ATOM 577 O O . THR A 1 79 ? 34.451 23.959 -1.505 1.00 18.79 79 THR A O 1
ATOM 581 N N . PRO A 1 80 ? 35.712 22.123 -1.456 1.00 20.80 80 PRO A N 1
ATOM 582 C CA . PRO A 1 80 ? 36.672 22.577 -2.453 1.00 20.34 80 PRO A CA 1
ATOM 583 C C . PRO A 1 80 ? 36.065 23.026 -3.767 1.00 19.01 80 PRO A C 1
ATOM 584 O O . PRO A 1 80 ? 35.152 22.397 -4.302 1.00 20.23 80 PRO A O 1
ATOM 588 N N . GLY A 1 81 ? 36.532 24.143 -4.302 1.00 16.92 81 GLY A N 1
ATOM 589 C CA . GLY A 1 81 ? 36.042 24.667 -5.553 1.00 15.99 81 GLY A CA 1
ATOM 590 C C . GLY A 1 81 ? 36.285 26.180 -5.558 1.00 17.35 81 GLY A C 1
ATOM 591 O O . GLY A 1 81 ? 36.877 26.713 -4.619 1.00 17.53 81 GLY A O 1
ATOM 592 N N . THR A 1 82 ? 35.900 26.878 -6.599 1.00 17.96 82 THR A N 1
ATOM 593 C CA . THR A 1 82 ? 36.021 28.324 -6.671 1.00 19.61 82 THR A CA 1
ATOM 594 C C . THR A 1 82 ? 34.601 28.845 -6.741 1.00 20.47 82 THR A C 1
ATOM 595 O O . THR A 1 82 ? 33.756 28.275 -7.451 1.00 20.50 82 THR A O 1
ATOM 599 N N . TYR A 1 83 ? 34.282 29.912 -6.026 1.00 19.69 83 TYR A N 1
ATOM 600 C CA . TYR A 1 83 ? 32.906 30.390 -5.981 1.00 17.53 83 TYR A CA 1
ATOM 601 C C . TYR A 1 83 ? 32.965 31.895 -6.163 1.00 18.51 83 TYR A C 1
ATOM 602 O O . TYR A 1 83 ? 33.926 32.477 -5.653 1.00 17.48 83 TYR A O 1
ATOM 611 N N . THR A 1 84 ? 32.030 32.509 -6.891 1.00 18.34 84 THR A N 1
ATOM 612 C CA . THR A 1 84 ? 31.937 33.965 -7.034 1.00 17.61 84 THR A CA 1
ATOM 613 C C . THR A 1 84 ? 30.981 34.529 -5.991 1.00 17.33 84 THR A C 1
ATOM 614 O O . THR A 1 84 ? 29.999 33.881 -5.597 1.00 15.13 84 THR A O 1
ATOM 618 N N . PHE A 1 85 ? 31.293 35.708 -5.445 1.00 16.10 85 PHE A N 1
ATOM 619 C CA . PHE A 1 85 ? 30.379 36.418 -4.575 1.00 15.70 85 PHE A CA 1
ATOM 620 C C . PHE A 1 85 ? 30.277 37.843 -5.120 1.00 16.99 85 PHE A C 1
ATOM 621 O O . PHE A 1 85 ? 31.154 38.329 -5.863 1.00 14.37 85 PHE A O 1
ATOM 629 N N . TYR A 1 86 ? 29.163 38.493 -4.789 1.00 17.39 86 TYR A N 1
ATOM 630 C CA . TYR A 1 86 ? 28.895 39.829 -5.302 1.00 17.12 86 TYR A CA 1
ATOM 631 C C . TYR A 1 86 ? 28.149 40.646 -4.272 1.00 15.85 86 TYR A C 1
ATOM 632 O O . TYR A 1 86 ? 27.705 40.111 -3.248 1.00 14.74 86 TYR A O 1
ATOM 641 N N . CYS A 1 87 ? 28.098 41.963 -4.504 1.00 13.81 87 CYS A N 1
ATOM 642 C CA . CYS A 1 87 ? 27.370 42.838 -3.607 1.00 14.58 87 CYS A CA 1
ATOM 643 C C . CYS A 1 87 ? 26.031 43.092 -4.285 1.00 12.65 87 CYS A C 1
ATOM 644 O O . CYS A 1 87 ? 26.098 43.516 -5.433 1.00 12.50 87 CYS A O 1
ATOM 647 N N . THR A 1 88 ? 24.860 42.941 -3.680 1.00 13.06 88 THR A N 1
ATOM 648 C CA . THR A 1 88 ? 23.595 43.224 -4.353 1.00 15.24 88 THR A CA 1
ATOM 649 C C . THR A 1 88 ? 23.388 44.664 -4.863 1.00 12.21 88 THR A C 1
ATOM 650 O O . THR A 1 88 ? 23.237 44.789 -6.070 1.00 13.19 88 THR A O 1
ATOM 654 N N . PRO A 1 89 ? 23.486 45.770 -4.116 1.00 13.90 89 PRO A N 1
ATOM 655 C CA . PRO A 1 89 ? 23.331 47.116 -4.664 1.00 14.71 89 PRO A CA 1
ATOM 656 C C . PRO A 1 89 ? 24.235 47.391 -5.849 1.00 15.83 89 PRO A C 1
ATOM 657 O O . PRO A 1 89 ? 23.792 47.958 -6.843 1.00 16.36 89 PRO A O 1
ATOM 661 N N . HIS A 1 90 ? 25.505 46.878 -5.810 1.00 18.67 90 HIS A N 1
ATOM 662 C CA . HIS A 1 90 ? 26.500 47.320 -6.794 1.00 18.02 90 HIS A CA 1
ATOM 663 C C . HIS A 1 90 ? 26.951 46.238 -7.758 1.00 19.26 90 HIS A C 1
ATOM 664 O O . HIS A 1 90 ? 27.981 46.352 -8.436 1.00 18.25 90 HIS A O 1
ATOM 671 N N . LYS A 1 91 ? 26.073 45.235 -7.913 1.00 20.62 91 LYS A N 1
ATOM 672 C CA . LYS A 1 91 ? 26.305 44.095 -8.811 1.00 23.56 91 LYS A CA 1
ATOM 673 C C . LYS A 1 91 ? 26.536 44.543 -10.234 1.00 24.57 91 LYS A C 1
ATOM 674 O O . LYS A 1 91 ? 27.492 44.126 -10.875 1.00 23.82 91 LYS A O 1
ATOM 680 N N . SER A 1 92 ? 25.708 45.427 -10.769 1.00 25.00 92 SER A N 1
ATOM 681 C CA . SER A 1 92 ? 25.897 45.919 -12.121 1.00 27.50 92 SER A CA 1
ATOM 682 C C . SER A 1 92 ? 27.159 46.770 -12.250 1.00 28.68 92 SER A C 1
ATOM 683 O O . SER A 1 92 ? 27.632 47.019 -13.356 1.00 30.04 92 SER A O 1
ATOM 686 N N . ALA A 1 93 ? 27.734 47.233 -11.134 1.00 28.08 93 ALA A N 1
ATOM 687 C CA . ALA A 1 93 ? 28.997 47.942 -11.182 1.00 28.61 93 ALA A CA 1
ATOM 688 C C . ALA A 1 93 ? 30.188 46.989 -10.984 1.00 28.48 93 ALA A C 1
ATOM 689 O O . ALA A 1 93 ? 31.279 47.413 -10.611 1.00 28.61 93 ALA A O 1
ATOM 691 N N . ASN A 1 94 ? 29.981 45.689 -11.200 1.00 27.34 94 ASN A N 1
ATOM 692 C CA . ASN A 1 94 ? 30.971 44.622 -11.125 1.00 25.85 94 ASN A CA 1
ATOM 693 C C . ASN A 1 94 ? 31.692 44.543 -9.804 1.00 22.94 94 ASN A C 1
ATOM 694 O O . ASN A 1 94 ? 32.866 44.181 -9.707 1.00 24.58 94 ASN A O 1
ATOM 699 N N . MET A 1 95 ? 30.998 44.830 -8.711 1.00 19.24 95 MET A N 1
ATOM 700 C CA . MET A 1 95 ? 31.558 44.597 -7.395 1.00 17.44 95 MET A CA 1
ATOM 701 C C . MET A 1 95 ? 31.305 43.110 -7.024 1.00 17.49 95 MET A C 1
ATOM 702 O O . MET A 1 95 ? 30.299 42.664 -6.445 1.00 14.85 95 MET A O 1
ATOM 707 N N . LYS A 1 96 ? 32.356 42.365 -7.365 1.00 17.95 96 LYS A N 1
ATOM 708 C CA . LYS A 1 96 ? 32.376 40.927 -7.229 1.00 19.37 96 LYS A CA 1
ATOM 709 C C . LYS A 1 96 ? 33.787 40.456 -6.860 1.00 20.18 96 LYS A C 1
ATOM 710 O O . LYS A 1 96 ? 34.759 41.214 -7.022 1.00 18.60 96 LYS A O 1
ATOM 716 N N . GLY A 1 97 ? 33.879 39.240 -6.319 1.00 18.00 97 GLY A N 1
ATOM 717 C CA . GLY A 1 97 ? 35.150 38.637 -5.957 1.00 15.78 97 GLY A CA 1
ATOM 718 C C . GLY A 1 97 ? 35.054 37.120 -6.132 1.00 17.91 97 GLY A C 1
ATOM 719 O O . GLY A 1 97 ? 33.965 36.609 -6.442 1.00 15.66 97 GLY A O 1
ATOM 720 N N . THR A 1 98 ? 36.174 36.404 -6.004 1.00 16.80 98 THR A N 1
ATOM 721 C CA . THR A 1 98 ? 36.193 34.937 -6.060 1.00 18.21 98 THR A CA 1
ATOM 722 C C . THR A 1 98 ? 36.787 34.371 -4.769 1.00 16.68 98 THR A C 1
ATOM 723 O O . THR A 1 98 ? 37.670 34.970 -4.138 1.00 16.03 98 THR A O 1
ATOM 727 N N . LEU A 1 99 ? 36.274 33.235 -4.310 1.00 16.37 99 LEU A N 1
ATOM 728 C CA . LEU A 1 99 ? 36.743 32.558 -3.123 1.00 17.68 99 LEU A CA 1
ATOM 729 C C . LEU A 1 99 ? 37.166 31.172 -3.645 1.00 18.54 99 LEU A C 1
ATOM 730 O O . LEU A 1 99 ? 36.333 30.491 -4.262 1.00 18.74 99 LEU A O 1
ATOM 735 N N . THR A 1 100 ? 38.433 30.767 -3.467 1.00 17.38 100 THR A N 1
ATOM 736 C CA . THR A 1 100 ? 38.904 29.430 -3.812 1.00 16.70 100 THR A CA 1
ATOM 737 C C . THR A 1 100 ? 39.030 28.706 -2.490 1.00 17.06 100 THR A C 1
ATOM 738 O O . THR A 1 100 ? 39.694 29.200 -1.566 1.00 16.14 100 THR A O 1
ATOM 742 N N . VAL A 1 101 ? 38.364 27.548 -2.337 1.00 18.03 101 VAL A N 1
ATOM 743 C CA . VAL A 1 101 ? 38.458 26.751 -1.118 1.00 19.04 101 VAL A CA 1
ATOM 744 C C . VAL A 1 101 ? 39.362 25.552 -1.478 1.00 21.41 101 VAL A C 1
ATOM 745 O O . VAL A 1 101 ? 39.128 24.906 -2.518 1.00 21.32 101 VAL A O 1
ATOM 749 N N . LYS A 1 102 ? 40.432 25.360 -0.706 1.00 24.38 102 LYS A N 1
ATOM 750 C CA . LYS A 1 102 ? 41.373 24.267 -0.936 1.00 28.35 102 LYS A CA 1
ATOM 751 C C . LYS A 1 102 ? 40.966 23.127 -0.035 1.00 29.74 102 LYS A C 1
ATOM 752 O O . LYS A 1 102 ? 40.804 22.042 -0.584 1.00 32.20 102 LYS A O 1
#

Sequence (102 aa):
AKVEVGDEVGNFKFYPDSITVSAGEAVEFTLVGETGHNIVFDIPAGAPGTVASELKAASMDENDLLSEDEPSFKAKVSTPGTYTFYCTPHKSANMKGTLTVK

B-factor: mean 23.63, std 10.03, range [6.95, 62.51]

InterPro domains:
  IPR000923 Blue (type 1) copper domain [PF00127] (2-102)
  IPR001235 Blue (type 1) copper protein, plastocyanin-type [PR00156] (20-33)
  IPR001235 Blue (type 1) copper protein, plastocyanin-type [PR00156] (35-50)
  IPR001235 Blue (type 1) copper protein, plastocyanin-type [PR00156] (79-93)
  IPR002387 Plastocyanin [PR00157] (6-25)
  IPR002387 Plastocyanin [PR00157] (29-47)
  IPR002387 Plastocyanin [PR00157] (81-100)
  IPR002387 Plastocyanin [TIGR02656] (2-102)
  IPR008972 Cupredoxin [G3DSA:2.60.40.420] (1-102)
  IPR008972 Cupredoxin [SSF49503] (2-102)
  IPR028871 Blue (type 1) copper protein, binding site [PS00196] (81-95)

Solvent-accessible surface area: 5465 Å² total; per-residue (Å²): 36,143,1,89,0,1,29,142,127,32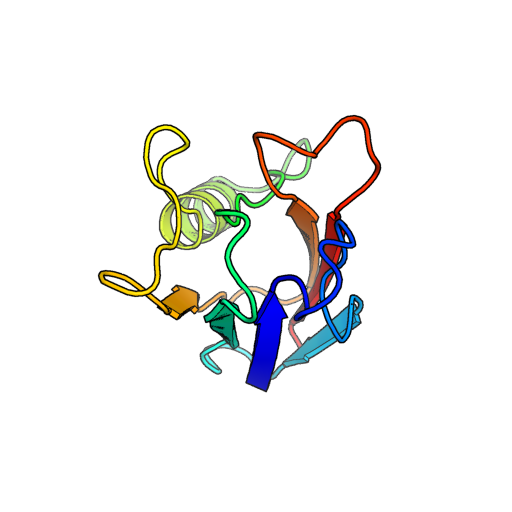,67,81,110,4,81,72,70,71,20,87,5,67,57,27,67,32,3,41,0,45,7,42,6,152,49,22,1,0,0,16,7,69,65,58,111,81,28,82,53,108,11,24,72,38,0,139,87,2,22,12,99,100,140,48,81,1,44,106,144,70,47,52,42,126,4,124,3,66,48,86,32,84,12,46,0,29,0,44,65,27,116,118,51,97,1,102,3,46,2,33,3,154

Organism: Dryopteris crassirhizoma (NCBI:txid97234)